Protein AF-A0A968FY82-F1 (afdb_monomer)

Solvent-accessible surface area (backbone atoms only — not comparable to full-atom values): 6146 Å² total; per-residue (Å²): 110,68,41,44,53,54,21,50,54,51,34,65,74,42,62,92,44,69,83,60,37,59,62,32,48,51,52,16,50,50,46,43,50,53,50,51,48,46,44,62,73,48,49,45,55,52,52,51,54,50,52,54,52,50,54,54,50,52,52,53,51,50,51,51,51,55,50,52,52,39,60,76,68,70,51,59,68,67,60,47,48,55,60,58,46,68,81,43,60,76,92,74,58,74,71,71,69,64,62,65,64,65,71,71,75,81,124

Foldseek 3Di:
DVLLVQLVVVLVVPVVPVVRNVVSVVRSVVVVVVVVCCVPPPVVVVVVVVVVVVVVVVLVVVLVVLLVVCVVVVHDVVVNLVVSQVSPPPVPRDPPVVVVVVVVPPD

Structure (mmCIF, N/CA/C/O backbone):
data_AF-A0A968FY82-F1
#
_entry.id   AF-A0A968FY82-F1
#
loop_
_atom_site.group_PDB
_atom_site.id
_atom_site.type_symbol
_atom_site.label_atom_id
_atom_site.label_alt_id
_atom_site.label_comp_id
_atom_site.label_asym_id
_atom_site.label_entity_id
_atom_site.label_seq_id
_atom_site.pdbx_PDB_ins_code
_atom_site.Cartn_x
_atom_site.Cartn_y
_atom_site.Cartn_z
_atom_site.occupancy
_atom_site.B_iso_or_equiv
_atom_site.auth_seq_id
_atom_site.auth_comp_id
_atom_site.auth_asym_id
_atom_site.auth_atom_id
_atom_site.pdbx_PDB_model_num
ATOM 1 N N . MET A 1 1 ? -15.585 0.624 8.545 1.00 78.69 1 MET A N 1
ATOM 2 C CA . MET A 1 1 ? -16.886 1.271 8.828 1.00 78.69 1 MET A CA 1
ATOM 3 C C . MET A 1 1 ? -18.040 0.270 8.962 1.00 78.69 1 MET A C 1
ATOM 5 O O . MET A 1 1 ? -18.951 0.563 9.712 1.00 78.69 1 MET A O 1
ATOM 9 N N . MET A 1 2 ? -18.030 -0.927 8.347 1.00 81.75 2 MET A N 1
ATOM 10 C CA . MET A 1 2 ? -19.131 -1.891 8.588 1.00 81.75 2 MET A CA 1
ATOM 11 C C . MET A 1 2 ? -19.265 -2.353 10.046 1.00 81.75 2 MET A C 1
ATOM 13 O O . MET A 1 2 ? -20.381 -2.489 10.531 1.00 81.75 2 MET A O 1
ATOM 17 N N . GLY A 1 3 ? -18.155 -2.545 10.767 1.00 79.56 3 GLY A N 1
ATOM 18 C CA . GLY A 1 3 ? -18.196 -2.973 12.172 1.00 79.56 3 GLY A CA 1
ATOM 19 C C . GLY A 1 3 ? -18.885 -1.976 13.113 1.00 79.56 3 GLY A C 1
ATOM 20 O O . GLY A 1 3 ? -19.609 -2.388 14.015 1.00 79.56 3 GLY A O 1
ATOM 21 N N . THR A 1 4 ? -18.743 -0.668 12.860 1.00 85.50 4 THR A N 1
ATOM 22 C CA . THR A 1 4 ? -19.443 0.361 13.644 1.00 85.50 4 THR A CA 1
ATOM 23 C C . THR A 1 4 ? -20.937 0.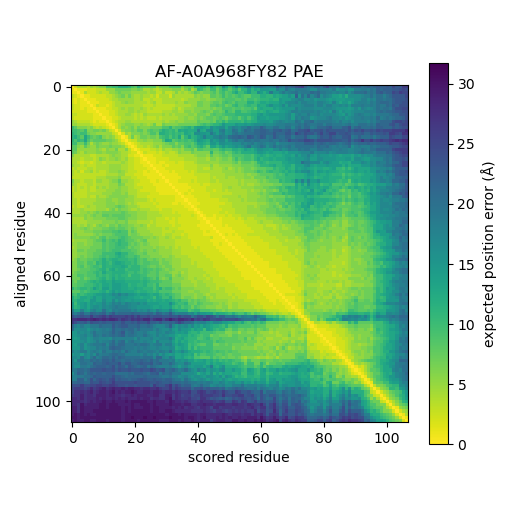362 13.362 1.00 85.50 4 THR A C 1
ATOM 25 O O . THR A 1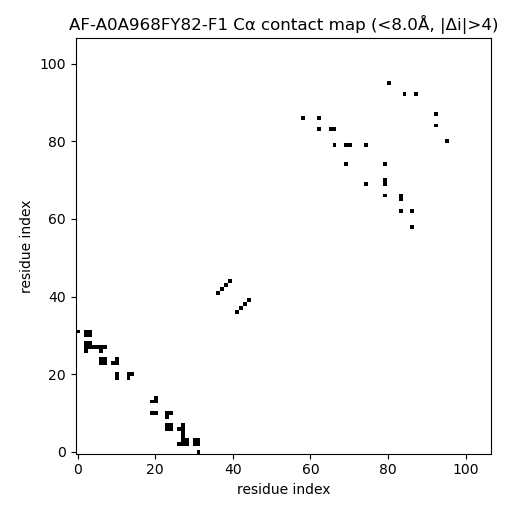 4 ? -21.722 0.478 14.294 1.00 85.50 4 THR A O 1
ATOM 28 N N . LEU A 1 5 ? -21.344 0.169 12.105 1.00 87.44 5 LEU A N 1
ATOM 29 C CA . LEU A 1 5 ? -22.758 0.070 11.741 1.00 87.44 5 LEU A CA 1
ATOM 30 C C . LEU A 1 5 ? -23.422 -1.152 12.385 1.00 87.44 5 LEU A C 1
ATOM 32 O O . LEU A 1 5 ? -24.505 -1.025 12.946 1.00 87.44 5 LEU A O 1
ATOM 36 N N . ILE A 1 6 ? -22.757 -2.310 12.370 1.00 84.19 6 ILE A N 1
ATOM 37 C CA . ILE A 1 6 ? -23.279 -3.542 12.983 1.00 84.19 6 ILE A CA 1
ATOM 38 C C . ILE A 1 6 ? -23.449 -3.368 14.497 1.00 84.19 6 ILE A C 1
ATOM 40 O O . ILE A 1 6 ? -24.511 -3.685 15.030 1.00 84.19 6 ILE A O 1
ATOM 44 N N . GLY A 1 7 ? -22.447 -2.817 15.188 1.00 84.19 7 GLY A N 1
ATOM 45 C CA . GLY A 1 7 ? -22.558 -2.593 16.630 1.00 84.19 7 GLY A CA 1
ATOM 46 C C . GLY A 1 7 ? -23.579 -1.519 17.000 1.00 84.19 7 GLY A C 1
ATOM 47 O O . GLY A 1 7 ? -24.275 -1.686 17.994 1.00 84.19 7 GLY A O 1
ATOM 48 N N . LEU A 1 8 ? -23.752 -0.473 16.183 1.00 85.38 8 LEU A N 1
ATOM 49 C CA . LEU A 1 8 ? -24.824 0.511 16.376 1.00 85.38 8 LEU A CA 1
ATOM 50 C C . LEU A 1 8 ? -26.212 -0.125 16.227 1.00 85.38 8 LEU A C 1
ATOM 52 O O . LEU A 1 8 ? -27.080 0.131 17.055 1.00 85.38 8 LEU A O 1
ATOM 56 N N . ILE A 1 9 ? -26.421 -0.991 15.231 1.00 86.12 9 ILE A N 1
ATOM 57 C CA . ILE A 1 9 ? -27.688 -1.725 15.060 1.00 86.12 9 ILE A CA 1
ATOM 58 C C . ILE A 1 9 ? -27.976 -2.596 16.290 1.00 86.12 9 ILE A C 1
ATOM 60 O O . ILE A 1 9 ? -29.095 -2.605 16.798 1.00 86.12 9 ILE A O 1
ATOM 64 N N . GLN A 1 10 ? -26.962 -3.295 16.800 1.00 80.94 10 GLN A N 1
ATOM 65 C CA . GLN A 1 10 ? -27.086 -4.157 17.976 1.00 80.94 10 GLN A CA 1
ATOM 66 C C . GLN A 1 10 ? -27.377 -3.344 19.249 1.00 80.94 10 GLN A C 1
ATOM 68 O O . GLN A 1 10 ? -28.256 -3.695 20.032 1.00 80.94 10 GLN A O 1
ATOM 73 N N . MET A 1 11 ? -26.724 -2.190 19.395 1.00 83.44 11 MET A N 1
ATOM 74 C CA . MET A 1 11 ? -26.935 -1.260 20.503 1.00 83.44 11 MET A CA 1
ATOM 75 C C . MET A 1 11 ? -28.352 -0.670 20.513 1.00 83.44 11 MET A C 1
ATOM 77 O O . MET A 1 11 ? -28.972 -0.575 21.570 1.00 83.44 11 MET A O 1
ATOM 81 N N . LEU A 1 12 ? -28.889 -0.309 19.341 1.00 84.19 12 LEU A N 1
ATOM 82 C CA . LEU A 1 12 ? -30.262 0.189 19.208 1.00 84.19 12 LEU A CA 1
ATOM 83 C C . LEU A 1 12 ? -31.303 -0.903 19.498 1.00 84.19 12 LEU A C 1
ATOM 85 O O . LEU A 1 12 ? -32.350 -0.608 20.067 1.00 84.19 12 LEU A O 1
ATOM 89 N N . ASN A 1 13 ? -31.008 -2.161 19.162 1.00 81.50 13 ASN A N 1
ATOM 90 C CA . ASN A 1 13 ? -31.911 -3.293 19.385 1.00 81.50 13 ASN A CA 1
ATOM 91 C C . ASN A 1 13 ? -32.006 -3.714 20.867 1.00 81.50 13 ASN A C 1
ATOM 93 O O . ASN A 1 13 ? -33.013 -4.264 21.300 1.00 81.50 13 ASN A O 1
ATOM 97 N N . GLN A 1 14 ? -30.971 -3.445 21.667 1.00 76.69 14 GLN A N 1
ATOM 98 C CA . GLN A 1 14 ? -30.930 -3.771 23.098 1.00 76.69 14 GLN A CA 1
ATOM 99 C C . GLN A 1 14 ? -31.001 -2.537 24.021 1.00 76.69 14 GLN A C 1
ATOM 101 O O . GLN A 1 14 ? -30.674 -2.618 25.206 1.00 76.69 14 GLN A O 1
ATOM 106 N N . MET A 1 15 ? -31.480 -1.394 23.521 1.00 73.62 15 MET A N 1
ATOM 107 C CA . MET A 1 15 ? -31.490 -0.131 24.277 1.00 73.62 15 MET A CA 1
ATOM 108 C C . MET A 1 15 ? -32.262 -0.210 25.609 1.00 73.62 15 MET A C 1
ATOM 110 O O . MET A 1 15 ? -31.969 0.533 26.541 1.00 73.62 15 MET A O 1
ATOM 114 N N . SER A 1 16 ? -33.216 -1.136 25.728 1.00 76.25 16 SER A N 1
ATOM 115 C CA . SER A 1 16 ? -34.000 -1.369 26.946 1.00 76.25 16 SE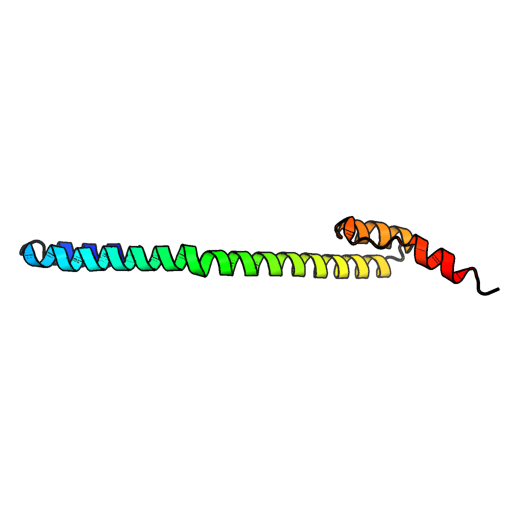R A CA 1
ATOM 116 C C . SER A 1 16 ? -33.185 -1.944 28.112 1.00 76.25 16 SER A C 1
ATOM 118 O O . SER A 1 16 ? -33.642 -1.861 29.248 1.00 76.25 16 SER A O 1
ATOM 120 N N . ASN A 1 17 ? -32.014 -2.542 27.852 1.00 76.94 17 ASN A N 1
ATOM 121 C CA . ASN A 1 17 ? -31.197 -3.215 28.863 1.00 76.94 17 ASN A CA 1
ATOM 122 C C . ASN A 1 17 ? -29.731 -2.725 28.803 1.00 76.94 17 ASN A C 1
ATOM 124 O O . ASN A 1 17 ? -28.920 -3.270 28.045 1.00 76.94 17 ASN A O 1
ATOM 128 N N . PRO A 1 18 ? -29.361 -1.691 29.585 1.00 76.31 18 PRO A N 1
ATOM 129 C CA . PRO A 1 18 ? -28.079 -0.993 29.450 1.00 76.31 18 PRO A CA 1
ATOM 130 C C . PRO A 1 18 ? -26.842 -1.865 29.718 1.00 76.31 18 PRO A C 1
ATOM 132 O O . PRO A 1 18 ? -25.765 -1.559 29.212 1.00 76.31 18 PRO A O 1
ATOM 135 N N . GLU A 1 19 ? -26.977 -2.988 30.430 1.00 81.56 19 GLU A N 1
ATOM 136 C CA . GLU A 1 19 ? -25.875 -3.939 30.661 1.00 81.56 19 GLU A CA 1
ATOM 137 C C . GLU A 1 19 ? -25.329 -4.555 29.360 1.00 81.56 19 GLU A C 1
ATOM 139 O O . GLU A 1 19 ? -24.153 -4.903 29.262 1.00 81.56 19 GLU A O 1
ATOM 144 N N . THR A 1 20 ? -26.164 -4.641 28.323 1.00 76.88 20 THR A N 1
ATOM 145 C CA . THR A 1 20 ? -25.814 -5.264 27.035 1.00 76.88 20 THR A CA 1
ATOM 146 C C . THR A 1 20 ? -25.202 -4.288 26.021 1.00 76.88 20 THR A C 1
ATOM 148 O O . THR A 1 20 ? -24.632 -4.709 25.012 1.00 76.88 20 THR A O 1
ATOM 151 N N . VAL A 1 21 ? -25.235 -2.982 26.312 1.00 81.94 21 VAL A N 1
ATOM 152 C CA . VAL A 1 21 ? -24.701 -1.914 25.448 1.00 81.94 21 VAL A CA 1
ATOM 153 C C . VAL A 1 21 ? -23.170 -1.914 25.425 1.00 81.94 21 VAL A C 1
ATOM 155 O O . VAL A 1 21 ? -22.564 -1.774 24.361 1.00 81.94 21 VAL A O 1
ATOM 158 N N . GLY A 1 22 ? -22.533 -2.118 26.582 1.00 84.44 22 GLY A N 1
ATOM 159 C CA . GLY A 1 22 ? -21.071 -2.132 26.712 1.00 84.44 22 GLY A CA 1
ATOM 160 C C . GLY A 1 22 ? -20.385 -3.183 25.823 1.00 84.44 22 GLY A C 1
ATOM 161 O O . GLY A 1 22 ? -19.495 -2.823 25.045 1.00 84.44 22 GLY A O 1
ATOM 162 N N . PRO A 1 23 ? -20.811 -4.461 25.865 1.00 84.62 23 PRO A N 1
ATOM 163 C CA . PRO A 1 23 ? -20.261 -5.508 25.004 1.00 84.62 23 PRO A CA 1
ATOM 164 C C . PRO A 1 23 ? -20.420 -5.223 23.501 1.00 84.62 23 PRO A C 1
ATOM 166 O O . PRO A 1 23 ? -19.459 -5.381 22.746 1.00 84.62 23 PRO A O 1
ATOM 169 N N . ALA A 1 24 ? -21.592 -4.751 23.056 1.00 82.88 24 ALA A N 1
ATOM 170 C CA . ALA A 1 24 ? -21.846 -4.430 21.646 1.00 82.88 24 ALA A CA 1
ATOM 171 C C . ALA A 1 24 ? -20.952 -3.280 21.144 1.00 82.88 24 ALA A C 1
ATOM 173 O O . ALA A 1 24 ? -20.392 -3.334 20.043 1.00 82.88 24 ALA A O 1
ATOM 174 N N . MET A 1 25 ? -20.755 -2.259 21.980 1.00 85.69 25 MET A N 1
ATOM 175 C CA . MET A 1 25 ? -19.887 -1.128 21.665 1.00 85.69 25 MET A CA 1
ATOM 176 C C . MET A 1 25 ? -18.403 -1.526 21.616 1.00 85.69 25 MET A C 1
ATOM 178 O O . MET A 1 25 ? -17.676 -1.077 20.729 1.00 85.69 25 MET A O 1
ATOM 182 N N . ALA A 1 26 ? -17.948 -2.414 22.504 1.00 87.69 26 ALA A N 1
ATOM 183 C CA . ALA A 1 26 ? -16.572 -2.913 22.492 1.00 87.69 26 ALA A CA 1
ATOM 184 C C . ALA A 1 26 ? -16.228 -3.631 21.173 1.00 87.69 26 ALA A C 1
ATOM 186 O O . ALA A 1 26 ? -15.169 -3.390 20.591 1.00 87.69 26 ALA A O 1
ATOM 187 N N . VAL A 1 27 ? -17.145 -4.451 20.646 1.00 87.12 27 VAL A N 1
ATOM 188 C CA . VAL A 1 27 ? -16.958 -5.149 19.360 1.00 87.12 27 VAL A CA 1
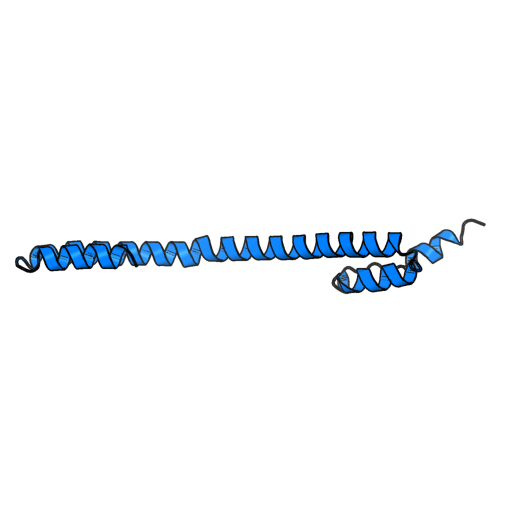ATOM 189 C C . VAL A 1 27 ? -16.882 -4.161 18.186 1.00 87.12 27 VAL A C 1
ATOM 191 O O . VAL A 1 27 ? -16.017 -4.299 17.313 1.00 87.12 27 VAL A O 1
ATOM 194 N N . ALA A 1 28 ? -17.721 -3.122 18.171 1.00 88.50 28 ALA A N 1
ATOM 195 C CA . ALA A 1 28 ? -17.683 -2.070 17.147 1.00 88.50 28 ALA A CA 1
ATOM 196 C C . ALA A 1 28 ? -16.346 -1.310 17.113 1.00 88.50 28 ALA A C 1
ATOM 198 O O . ALA A 1 28 ? -15.809 -1.000 16.042 1.00 88.50 28 ALA A O 1
ATOM 199 N N . LEU A 1 29 ? -15.791 -1.012 18.287 1.00 90.06 29 LEU A N 1
ATOM 200 C CA . LEU A 1 29 ? -14.520 -0.304 18.407 1.00 90.06 29 LEU A CA 1
ATOM 201 C C . LEU A 1 29 ? -13.338 -1.204 18.038 1.00 90.06 29 LEU A C 1
ATOM 203 O O . LEU A 1 29 ? -12.476 -0.778 17.270 1.00 90.06 29 LEU A O 1
ATOM 207 N N . LEU A 1 30 ? -13.326 -2.462 18.488 1.00 92.06 30 LEU A N 1
ATOM 208 C CA . LEU A 1 30 ? -12.272 -3.425 18.150 1.00 92.06 30 LEU A CA 1
ATOM 209 C C . LEU A 1 30 ? -12.212 -3.707 16.649 1.00 92.06 30 LEU A C 1
ATOM 211 O O . LEU A 1 30 ? -11.134 -3.690 16.060 1.00 92.06 30 LEU A O 1
ATOM 215 N N . THR A 1 31 ? -13.359 -3.908 16.002 1.00 91.19 31 THR A N 1
ATOM 216 C CA . THR A 1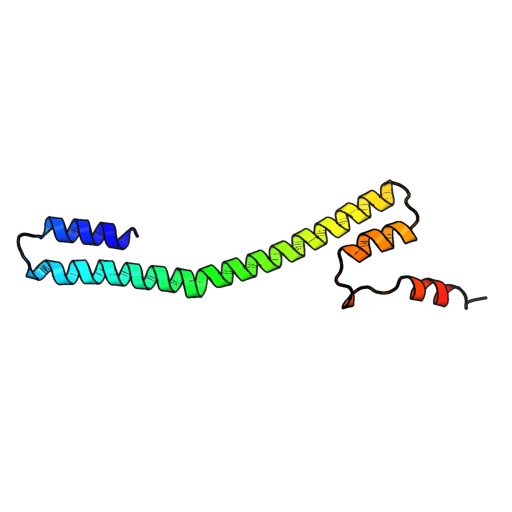 31 ? -13.403 -4.119 14.546 1.00 91.19 31 THR A CA 1
ATOM 217 C C . THR A 1 31 ? -12.869 -2.910 13.770 1.00 91.19 31 THR A C 1
ATOM 219 O O . THR A 1 31 ? -12.193 -3.078 12.754 1.00 91.19 31 THR A O 1
ATOM 222 N N . THR A 1 32 ? -13.098 -1.690 14.263 1.00 90.25 32 THR A N 1
ATOM 223 C CA . THR A 1 32 ? -12.550 -0.461 13.663 1.00 90.25 32 THR A CA 1
ATOM 224 C C . THR A 1 32 ? -11.052 -0.324 13.905 1.00 90.25 32 THR A C 1
ATOM 226 O O . THR A 1 32 ? -10.316 0.013 12.977 1.00 90.25 32 THR A O 1
ATOM 229 N N . PHE A 1 33 ? -10.598 -0.636 15.118 1.00 90.56 33 PHE A N 1
ATOM 230 C CA . PHE A 1 33 ? -9.188 -0.633 15.483 1.00 90.56 33 PHE A CA 1
ATOM 231 C C . PHE A 1 33 ? -8.395 -1.624 14.629 1.00 90.56 33 PHE A C 1
ATOM 233 O O . PHE A 1 33 ? -7.451 -1.221 13.952 1.00 90.56 33 PHE A O 1
ATOM 240 N N . TYR A 1 34 ? -8.822 -2.888 14.564 1.00 92.38 34 TYR A N 1
ATOM 241 C CA . TYR A 1 34 ? -8.155 -3.896 13.739 1.00 92.38 34 TYR A CA 1
ATOM 242 C C . TYR A 1 34 ? -8.195 -3.544 12.250 1.00 92.38 34 TYR A C 1
ATOM 244 O O . TYR A 1 34 ? -7.183 -3.689 11.568 1.00 92.38 34 TYR A O 1
ATOM 252 N N . GLY A 1 35 ? -9.316 -3.023 11.742 1.00 91.69 35 GLY A N 1
ATOM 253 C CA . GLY A 1 35 ? -9.421 -2.603 10.343 1.00 91.69 35 GLY A CA 1
ATOM 254 C C . GLY A 1 35 ? -8.462 -1.464 9.984 1.00 91.69 35 GLY A C 1
ATOM 255 O O . GLY A 1 35 ? -7.747 -1.552 8.986 1.00 91.69 35 GLY A O 1
ATOM 256 N N . MET A 1 36 ? -8.407 -0.412 10.805 1.00 92.62 36 MET A N 1
ATOM 257 C CA . MET A 1 36 ? -7.494 0.716 10.594 1.00 92.62 36 MET A CA 1
ATOM 258 C C . MET A 1 36 ? -6.031 0.286 10.726 1.00 92.62 36 MET A C 1
ATOM 260 O O . MET A 1 36 ? -5.199 0.690 9.913 1.00 92.62 36 MET A O 1
ATOM 264 N N . LEU A 1 37 ? -5.724 -0.556 11.714 1.00 93.94 37 LEU A N 1
ATOM 265 C CA . LEU A 1 37 ? -4.375 -1.050 11.951 1.00 93.94 37 LEU A CA 1
ATOM 266 C C . LEU A 1 37 ? -3.900 -1.886 10.758 1.00 93.94 37 LEU A C 1
ATOM 268 O O . LEU A 1 37 ? -2.869 -1.567 10.177 1.00 93.94 37 LEU A O 1
ATOM 272 N N . LEU A 1 38 ? -4.676 -2.873 10.298 1.00 93.75 38 LEU A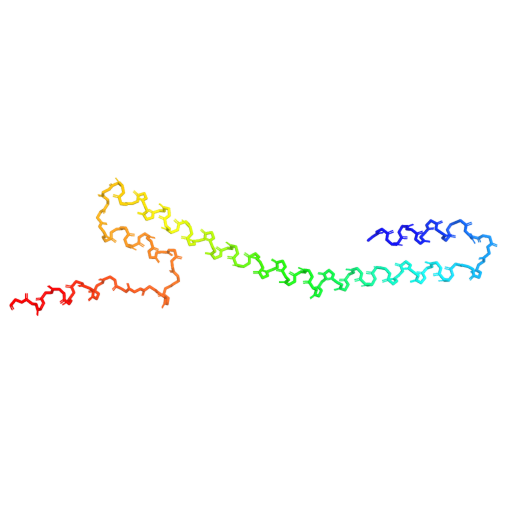 N 1
ATOM 273 C CA . LEU A 1 38 ? -4.309 -3.659 9.113 1.00 93.75 38 LEU A CA 1
ATOM 274 C C . LEU A 1 38 ? -4.195 -2.791 7.849 1.00 93.75 38 LEU A C 1
ATOM 276 O O . LEU A 1 38 ? -3.258 -2.968 7.068 1.00 93.75 38 LEU A O 1
ATOM 280 N N . SER A 1 39 ? -5.114 -1.841 7.650 1.00 93.81 39 SER A N 1
ATOM 281 C CA . SER A 1 39 ? -5.093 -0.926 6.501 1.00 93.81 39 SER A CA 1
ATOM 282 C C . SER A 1 39 ? -3.791 -0.137 6.435 1.00 93.81 39 SER A C 1
ATOM 284 O O . SER A 1 39 ? -3.104 -0.158 5.416 1.00 93.81 39 SER A O 1
ATOM 286 N N . THR A 1 40 ? -3.432 0.539 7.523 1.00 92.19 40 THR A N 1
ATOM 287 C CA . THR A 1 40 ? -2.308 1.479 7.533 1.00 92.19 40 THR A CA 1
ATOM 288 C C . THR A 1 40 ? -0.961 0.769 7.643 1.00 92.19 40 THR A C 1
ATOM 290 O O . THR A 1 40 ? -0.006 1.191 6.994 1.00 92.19 40 THR A O 1
ATOM 293 N N . LEU A 1 41 ? -0.873 -0.314 8.424 1.00 93.25 41 LEU A N 1
ATOM 294 C CA . LEU A 1 41 ? 0.394 -0.994 8.716 1.00 93.25 41 LEU A CA 1
ATOM 295 C C . LEU A 1 41 ? 0.762 -2.078 7.698 1.00 93.25 41 LEU A C 1
ATOM 297 O O . LEU A 1 41 ? 1.948 -2.304 7.480 1.00 93.25 41 LEU A O 1
ATOM 301 N N . LEU A 1 42 ? -0.215 -2.752 7.082 1.00 93.75 42 LEU A N 1
ATOM 302 C CA . LEU A 1 42 ? 0.052 -3.854 6.149 1.00 93.75 42 LEU A CA 1
ATOM 303 C C . LEU A 1 42 ? -0.320 -3.488 4.716 1.00 93.75 42 LEU A C 1
ATOM 305 O O . LEU A 1 42 ? 0.536 -3.504 3.834 1.00 93.75 42 LEU A O 1
ATOM 309 N N . PHE A 1 43 ? -1.578 -3.130 4.464 1.00 94.94 43 PHE A N 1
ATOM 310 C CA . PHE A 1 43 ? -2.047 -2.957 3.088 1.00 94.94 43 PHE A CA 1
ATOM 311 C C . PHE A 1 43 ? -1.449 -1.722 2.410 1.00 94.94 43 PHE A C 1
ATOM 313 O O . PHE A 1 43 ? -1.032 -1.806 1.255 1.00 94.94 43 PHE A O 1
ATOM 320 N N . ASN A 1 44 ? -1.328 -0.603 3.124 1.00 94.25 44 ASN A N 1
ATOM 321 C CA . ASN A 1 44 ? -0.780 0.630 2.564 1.00 94.25 44 ASN A CA 1
ATOM 322 C C . ASN A 1 44 ? 0.695 0.509 2.117 1.00 94.25 44 ASN A C 1
ATOM 324 O O . ASN A 1 44 ? 0.995 0.869 0.975 1.00 94.25 44 ASN A O 1
ATOM 328 N N . PRO A 1 45 ? 1.634 -0.036 2.924 1.00 94.69 45 PRO A N 1
ATOM 329 C CA . PRO A 1 45 ? 3.011 -0.222 2.462 1.00 94.69 45 PRO A CA 1
ATOM 330 C C . PRO A 1 45 ? 3.134 -1.281 1.360 1.00 94.69 45 PRO A C 1
ATOM 332 O O . PRO A 1 45 ? 3.961 -1.116 0.461 1.00 94.69 45 PRO A O 1
ATOM 335 N N . ILE A 1 46 ? 2.306 -2.335 1.371 1.00 96.25 46 ILE A N 1
ATOM 336 C CA . ILE A 1 46 ? 2.275 -3.330 0.286 1.00 96.25 46 ILE A CA 1
ATOM 337 C C . ILE A 1 46 ? 1.840 -2.670 -1.027 1.00 96.25 46 ILE A C 1
ATOM 339 O O . ILE A 1 46 ? 2.523 -2.821 -2.041 1.00 96.25 46 ILE A O 1
ATOM 343 N N . ALA A 1 47 ? 0.760 -1.886 -1.003 1.00 95.69 47 ALA A N 1
ATOM 344 C CA . ALA A 1 47 ? 0.279 -1.145 -2.165 1.00 95.69 47 ALA A CA 1
ATOM 345 C C . ALA A 1 47 ? 1.324 -0.136 -2.668 1.00 95.69 47 ALA A C 1
ATOM 347 O O . ALA A 1 47 ? 1.585 -0.064 -3.870 1.00 95.69 47 ALA A O 1
ATOM 348 N N . GLY A 1 48 ? 1.982 0.590 -1.759 1.00 95.00 48 GLY A N 1
ATOM 349 C CA . GLY A 1 48 ? 3.065 1.515 -2.098 1.00 95.00 48 GLY A CA 1
ATOM 350 C C . GLY A 1 48 ? 4.249 0.814 -2.770 1.00 95.00 48 GLY A C 1
ATOM 351 O O . GLY A 1 48 ? 4.734 1.266 -3.809 1.00 95.00 48 GLY A O 1
ATOM 352 N N . LYS A 1 49 ? 4.679 -0.333 -2.231 1.00 94.44 49 LYS A N 1
ATOM 353 C CA . LYS A 1 49 ? 5.769 -1.132 -2.806 1.00 94.44 49 LYS A CA 1
ATOM 354 C C . LYS A 1 49 ? 5.403 -1.666 -4.185 1.00 94.44 49 LYS A C 1
ATOM 356 O O . LYS A 1 49 ? 6.232 -1.597 -5.088 1.00 94.44 49 LYS A O 1
ATOM 361 N N . LEU A 1 50 ? 4.183 -2.169 -4.360 1.00 95.88 50 LEU A N 1
ATOM 362 C CA . LEU A 1 50 ? 3.718 -2.676 -5.648 1.00 95.88 50 LEU A CA 1
ATOM 363 C C . LEU A 1 50 ? 3.663 -1.554 -6.688 1.00 95.88 50 LEU A C 1
ATOM 365 O O . LEU A 1 50 ? 4.237 -1.695 -7.761 1.00 95.88 50 LEU A O 1
ATOM 369 N N . ARG A 1 51 ? 3.102 -0.395 -6.328 1.00 95.94 51 ARG A N 1
ATOM 370 C CA . ARG A 1 51 ? 3.051 0.783 -7.202 1.00 95.94 51 ARG A CA 1
ATOM 371 C C . ARG A 1 51 ? 4.440 1.255 -7.631 1.00 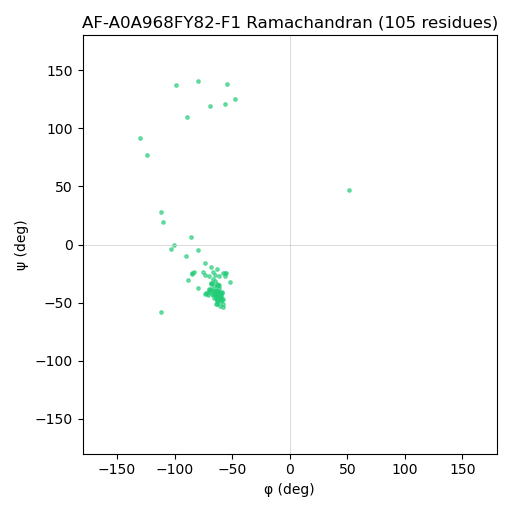95.94 51 ARG A C 1
ATOM 373 O O . ARG A 1 51 ? 4.630 1.589 -8.795 1.00 95.94 51 ARG A O 1
ATOM 380 N N . ALA A 1 52 ? 5.415 1.251 -6.721 1.00 94.69 52 AL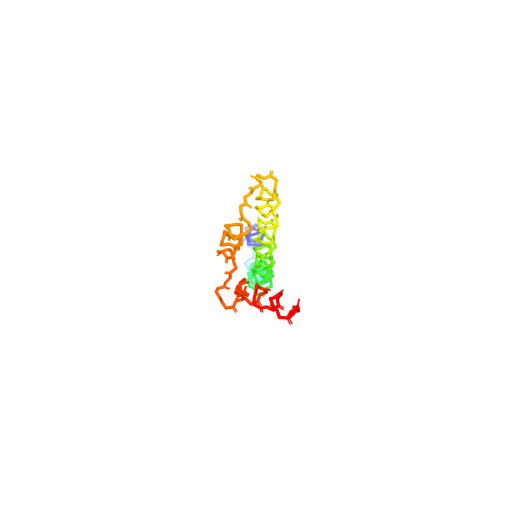A A N 1
ATOM 381 C CA . ALA A 1 52 ? 6.795 1.598 -7.055 1.00 94.69 52 ALA A CA 1
ATOM 382 C C . ALA A 1 52 ? 7.413 0.614 -8.064 1.00 94.69 52 ALA A C 1
ATOM 384 O O . ALA A 1 52 ? 8.105 1.039 -8.986 1.00 94.69 52 ALA A O 1
ATOM 385 N N . ARG A 1 53 ? 7.145 -0.693 -7.924 1.00 94.44 53 ARG A N 1
ATOM 386 C CA . ARG A 1 53 ? 7.599 -1.711 -8.888 1.00 94.44 53 ARG A CA 1
ATOM 387 C C . ARG A 1 53 ? 6.935 -1.531 -10.249 1.00 94.44 53 ARG A C 1
ATOM 389 O O . ARG A 1 53 ? 7.643 -1.498 -11.248 1.00 94.44 53 ARG A O 1
ATOM 396 N N . THR A 1 54 ? 5.620 -1.329 -10.273 1.00 96.25 54 THR A N 1
ATOM 397 C CA . THR A 1 54 ? 4.867 -1.078 -11.507 1.00 96.25 54 THR A CA 1
ATOM 398 C C . THR A 1 54 ? 5.382 0.155 -12.240 1.00 96.25 54 THR A C 1
ATOM 400 O O . THR A 1 54 ? 5.542 0.116 -13.450 1.00 96.25 54 THR A O 1
ATOM 403 N N . LEU A 1 55 ? 5.702 1.240 -11.530 1.00 95.06 55 LEU A N 1
ATOM 404 C CA . LEU A 1 55 ? 6.230 2.450 -12.162 1.00 95.06 55 LEU A CA 1
ATOM 405 C C . LEU A 1 55 ? 7.578 2.197 -12.855 1.00 95.06 55 LEU A C 1
ATOM 407 O O . LEU A 1 55 ? 7.790 2.670 -13.967 1.00 95.06 55 LEU A O 1
ATOM 411 N N . LEU A 1 56 ? 8.471 1.420 -12.233 1.00 92.25 56 LEU A N 1
ATOM 412 C CA . LEU A 1 56 ? 9.741 1.036 -12.859 1.00 92.25 56 LEU A CA 1
ATOM 413 C C . LEU A 1 56 ? 9.532 0.156 -14.097 1.00 92.25 56 LEU A C 1
ATOM 415 O O . LEU A 1 56 ? 10.232 0.322 -15.093 1.00 92.25 56 LEU A O 1
ATOM 419 N N . GLU A 1 57 ? 8.573 -0.764 -14.040 1.00 93.56 57 GLU A N 1
ATOM 420 C CA . GLU A 1 57 ? 8.240 -1.646 -15.158 1.00 93.56 57 GLU A CA 1
ATOM 421 C C . GLU A 1 57 ? 7.640 -0.876 -16.339 1.00 93.56 57 GLU A C 1
ATOM 423 O O . GLU A 1 57 ? 8.076 -1.065 -17.471 1.00 93.56 57 GLU A O 1
ATOM 428 N N . VAL A 1 58 ? 6.726 0.062 -16.076 1.00 95.44 58 VAL A N 1
ATOM 429 C CA . VAL A 1 58 ? 6.148 0.942 -17.103 1.00 95.44 58 VAL A CA 1
ATOM 430 C C . VAL A 1 58 ? 7.239 1.744 -17.812 1.00 95.44 58 VAL A C 1
ATOM 432 O O . VAL A 1 58 ? 7.282 1.732 -19.038 1.00 95.44 58 VAL A O 1
ATOM 435 N N . ILE A 1 59 ? 8.168 2.358 -17.069 1.00 91.19 59 ILE A N 1
ATOM 436 C CA . ILE A 1 59 ? 9.297 3.094 -17.665 1.00 91.19 59 ILE A CA 1
ATOM 437 C C . ILE A 1 59 ? 10.166 2.161 -18.517 1.00 91.19 59 ILE A C 1
ATOM 439 O O . ILE A 1 59 ? 10.583 2.526 -19.613 1.00 91.19 59 ILE A O 1
ATOM 443 N N . SER A 1 60 ? 10.439 0.943 -18.041 1.00 90.44 60 SER A N 1
ATOM 444 C CA . SER A 1 60 ? 11.222 -0.036 -18.802 1.00 90.44 60 SER A CA 1
ATOM 445 C C . SER A 1 60 ? 10.547 -0.404 -20.126 1.00 90.44 60 SER A C 1
ATOM 447 O O . SER A 1 60 ? 11.223 -0.507 -21.148 1.00 90.44 60 SER A O 1
ATOM 449 N N . LEU A 1 61 ? 9.229 -0.604 -20.120 1.00 93.12 61 LEU A N 1
ATOM 450 C CA . LEU A 1 61 ? 8.457 -0.906 -21.324 1.00 93.12 61 LEU A CA 1
ATOM 451 C C . LEU A 1 61 ? 8.400 0.293 -22.277 1.00 93.12 61 LEU A C 1
ATOM 453 O O . LEU A 1 61 ? 8.538 0.109 -23.483 1.00 93.12 61 LEU A O 1
ATOM 457 N N . GLU A 1 62 ? 8.270 1.511 -21.750 1.00 91.56 62 GLU A N 1
ATOM 458 C CA . GLU A 1 62 ? 8.262 2.751 -22.535 1.00 91.56 62 GLU A CA 1
ATOM 459 C C . GLU A 1 62 ? 9.596 2.970 -23.266 1.00 91.56 62 GLU A C 1
ATOM 461 O O . GLU A 1 62 ? 9.609 3.252 -24.462 1.00 91.56 62 GLU A O 1
ATOM 466 N N . ILE A 1 63 ? 10.725 2.725 -22.589 1.00 88.69 63 ILE A N 1
ATOM 467 C CA . ILE A 1 63 ? 12.069 2.752 -23.189 1.00 88.69 63 ILE A CA 1
ATOM 468 C C . ILE A 1 63 ? 12.166 1.747 -24.346 1.00 88.69 63 ILE A C 1
ATOM 470 O O . ILE A 1 63 ? 12.651 2.090 -25.423 1.00 88.69 63 ILE A O 1
ATOM 474 N N . VAL A 1 64 ? 11.709 0.506 -24.151 1.00 89.44 64 VAL A N 1
ATOM 475 C CA . VAL A 1 64 ? 11.752 -0.526 -25.204 1.00 89.44 64 VAL A CA 1
ATOM 476 C C . VAL A 1 64 ? 10.865 -0.142 -26.389 1.00 89.44 64 VAL A C 1
ATOM 478 O O . VAL A 1 64 ? 11.283 -0.295 -27.537 1.00 89.44 64 VAL A O 1
ATOM 481 N N . PHE A 1 65 ? 9.673 0.387 -26.124 1.00 90.06 65 PHE A N 1
ATOM 482 C CA . PHE A 1 65 ? 8.721 0.805 -27.148 1.00 90.06 65 PHE A CA 1
ATOM 483 C C . PHE A 1 65 ? 9.260 1.960 -28.004 1.00 90.06 65 PHE A C 1
ATOM 485 O O . PHE A 1 65 ? 9.319 1.846 -29.229 1.00 90.06 65 PHE A O 1
ATOM 492 N N . GLU A 1 66 ? 9.741 3.035 -27.374 1.00 86.88 66 GLU A N 1
ATOM 493 C CA . GLU A 1 66 ? 10.354 4.169 -28.076 1.00 86.88 66 GLU A CA 1
ATOM 494 C C . GLU A 1 66 ? 11.626 3.758 -28.827 1.00 86.88 66 GLU A C 1
ATOM 496 O O . GLU A 1 66 ? 11.879 4.237 -29.935 1.00 86.88 66 GLU A O 1
ATOM 501 N N . GLY A 1 67 ? 12.415 2.836 -28.268 1.00 86.06 67 GLY A N 1
ATOM 502 C CA . GLY A 1 67 ? 13.581 2.271 -28.943 1.00 86.06 67 GLY A CA 1
ATOM 503 C C . GLY A 1 67 ? 13.214 1.492 -30.204 1.00 86.06 67 GLY A C 1
ATOM 504 O O . GLY A 1 67 ? 13.839 1.693 -31.243 1.00 86.06 67 GLY A O 1
ATOM 505 N N . ALA A 1 68 ? 12.171 0.661 -30.149 1.00 87.69 68 ALA A N 1
ATOM 506 C CA . ALA A 1 68 ? 11.686 -0.087 -31.306 1.00 87.69 68 ALA A CA 1
ATOM 507 C C . ALA A 1 68 ? 11.178 0.844 -32.421 1.00 87.69 68 ALA A C 1
ATOM 509 O O . ALA A 1 68 ? 11.558 0.673 -33.579 1.00 87.69 68 ALA A O 1
ATOM 510 N N . ILE A 1 69 ? 10.390 1.872 -32.077 1.00 87.19 69 ILE A N 1
ATOM 511 C CA . ILE A 1 69 ? 9.928 2.888 -33.040 1.00 87.19 69 ILE A CA 1
ATOM 512 C C . ILE A 1 69 ? 11.113 3.626 -33.666 1.00 87.19 69 ILE A C 1
ATOM 514 O O . ILE A 1 69 ? 11.154 3.822 -34.879 1.00 87.19 69 ILE A O 1
ATOM 518 N N . SER A 1 70 ? 12.095 4.007 -32.851 1.00 83.44 70 SER A N 1
ATOM 519 C CA . SER A 1 70 ? 13.255 4.769 -33.313 1.00 83.44 70 SER A CA 1
ATOM 520 C C . SER A 1 70 ? 14.130 3.990 -34.302 1.00 83.44 70 SER A C 1
ATOM 522 O O . SER A 1 70 ? 14.709 4.604 -35.195 1.00 83.44 70 SER A O 1
ATOM 524 N N . ILE A 1 71 ? 14.197 2.658 -34.172 1.00 83.12 71 ILE A N 1
ATOM 525 C CA . ILE A 1 71 ? 14.875 1.766 -35.128 1.00 83.12 71 ILE A CA 1
ATOM 526 C C . ILE A 1 71 ? 14.085 1.671 -36.440 1.00 83.12 71 ILE A C 1
ATOM 528 O O . ILE A 1 71 ? 14.674 1.742 -37.512 1.00 83.12 71 ILE A O 1
ATOM 532 N N . LEU A 1 72 ? 12.756 1.534 -36.368 1.00 82.31 72 LEU A N 1
ATOM 533 C CA . LEU A 1 72 ? 11.898 1.420 -37.557 1.00 82.31 72 LEU A CA 1
ATOM 534 C C . LEU A 1 72 ? 11.866 2.699 -38.403 1.00 82.31 72 LEU A C 1
ATOM 536 O O . LEU A 1 72 ? 11.680 2.626 -39.613 1.00 82.31 72 LEU A O 1
ATOM 540 N N . GLN A 1 73 ? 12.032 3.862 -37.772 1.00 83.25 73 GLN A N 1
ATOM 541 C CA . GLN A 1 73 ? 12.036 5.168 -38.439 1.00 83.25 73 GLN A CA 1
ATOM 542 C C . GLN A 1 73 ? 13.408 5.579 -39.005 1.00 83.25 73 GLN A C 1
ATOM 544 O O . GLN A 1 73 ? 13.541 6.705 -39.472 1.00 83.25 73 GLN A O 1
ATOM 549 N N . ASP A 1 74 ? 14.409 4.693 -38.958 1.00 64.56 74 ASP A N 1
ATOM 550 C CA . ASP A 1 74 ? 15.774 4.918 -39.460 1.00 64.56 74 ASP A CA 1
ATOM 551 C C . ASP A 1 74 ? 16.414 6.222 -38.937 1.00 64.56 74 ASP A C 1
ATOM 553 O O . ASP A 1 74 ? 16.978 7.039 -39.667 1.00 64.56 74 ASP A O 1
ATOM 557 N N . ASN A 1 75 ? 16.292 6.449 -37.624 1.00 65.75 75 ASN A N 1
ATOM 558 C CA . ASN A 1 75 ? 16.920 7.590 -36.965 1.00 65.75 75 ASN A CA 1
ATOM 559 C C . ASN A 1 75 ? 18.408 7.318 -36.697 1.00 65.75 75 ASN A C 1
ATOM 561 O O . ASN A 1 75 ? 18.781 6.232 -36.249 1.00 65.75 75 ASN A O 1
ATOM 565 N N . ASN A 1 76 ? 19.258 8.340 -36.889 1.00 76.44 76 ASN A N 1
ATOM 566 C CA . ASN A 1 76 ? 20.688 8.275 -36.564 1.00 76.44 76 ASN A CA 1
ATOM 567 C C . ASN A 1 76 ? 20.878 7.687 -35.147 1.00 76.44 76 ASN A C 1
ATOM 569 O O . ASN A 1 76 ? 20.309 8.234 -34.195 1.00 76.44 76 ASN A O 1
ATOM 573 N N . PRO A 1 77 ? 21.682 6.617 -34.974 1.00 72.81 77 PRO A N 1
ATOM 574 C CA . PRO A 1 77 ? 21.832 5.910 -33.700 1.00 72.81 77 PRO A CA 1
ATOM 575 C C . PRO A 1 77 ? 22.258 6.817 -32.538 1.00 72.81 77 PRO A C 1
ATOM 577 O O . PRO A 1 77 ? 21.953 6.516 -31.384 1.00 72.81 77 PRO A O 1
ATOM 580 N N . LEU A 1 78 ? 22.917 7.945 -32.824 1.00 75.00 78 LEU A N 1
ATOM 581 C CA . LEU A 1 78 ? 23.252 8.956 -31.824 1.00 75.00 78 LEU A CA 1
ATOM 582 C C . LEU A 1 78 ? 22.003 9.662 -31.268 1.00 75.00 78 LEU A C 1
ATOM 584 O O . LEU A 1 78 ? 21.881 9.842 -30.060 1.00 75.00 78 LEU A O 1
ATOM 588 N N . MET A 1 79 ? 21.054 10.007 -32.138 1.00 74.62 79 MET A N 1
ATOM 589 C CA . MET A 1 79 ? 19.812 10.696 -31.774 1.00 74.62 79 MET A CA 1
ATOM 590 C C . MET A 1 79 ? 18.873 9.770 -30.992 1.00 74.62 79 MET A C 1
ATOM 592 O O . MET A 1 79 ? 18.257 10.173 -30.006 1.00 74.62 79 MET A O 1
ATOM 596 N N . VAL A 1 80 ? 18.828 8.496 -31.393 1.00 79.12 80 VAL A N 1
ATOM 597 C CA . VAL A 1 80 ? 18.127 7.429 -30.667 1.00 79.12 80 VAL A CA 1
ATOM 598 C C . VAL A 1 80 ? 18.711 7.288 -29.259 1.00 79.12 80 VAL A C 1
ATOM 600 O O . VAL A 1 80 ? 17.976 7.335 -28.273 1.00 79.12 80 VAL A O 1
ATOM 603 N N . TYR A 1 81 ? 20.041 7.214 -29.141 1.00 77.06 81 TYR A N 1
ATOM 604 C CA . TYR A 1 81 ? 20.718 7.136 -27.850 1.00 77.06 81 TYR A CA 1
ATOM 605 C C . TYR A 1 81 ? 20.422 8.346 -26.952 1.00 77.06 81 TYR A C 1
ATOM 607 O O . TYR A 1 81 ? 20.105 8.153 -25.779 1.00 77.06 81 TYR A O 1
ATOM 615 N N . GLU A 1 82 ? 20.472 9.577 -27.467 1.00 77.25 82 GLU A N 1
ATOM 616 C CA . GLU A 1 82 ? 20.148 10.768 -26.672 1.00 77.25 82 GLU A CA 1
ATOM 617 C C . GLU A 1 82 ? 18.709 10.727 -26.144 1.00 77.25 82 GLU A C 1
ATOM 619 O O . GLU A 1 82 ? 18.495 10.909 -24.940 1.00 77.25 82 GLU A O 1
ATOM 624 N N . LYS A 1 83 ? 17.739 10.379 -27.000 1.00 77.69 83 LYS A N 1
ATOM 625 C CA . LYS A 1 83 ? 16.322 10.290 -26.628 1.00 77.69 83 LYS A CA 1
ATOM 626 C C . LYS A 1 83 ? 16.079 9.222 -25.557 1.00 77.69 83 LYS A C 1
ATOM 628 O O . LYS A 1 83 ? 15.510 9.535 -24.515 1.00 77.69 83 LYS A O 1
ATOM 633 N N . LEU A 1 84 ? 16.588 8.003 -25.739 1.00 79.44 84 LEU A N 1
ATOM 634 C CA . LEU A 1 84 ? 16.486 6.914 -24.752 1.00 79.44 84 LEU A CA 1
ATOM 635 C C . LEU A 1 84 ? 17.259 7.204 -23.459 1.00 79.44 84 LEU A C 1
ATOM 637 O O . LEU A 1 84 ? 16.806 6.853 -22.369 1.00 79.44 84 LEU A O 1
ATOM 641 N N . SER A 1 85 ? 18.411 7.876 -23.547 1.00 77.50 85 SER A N 1
ATOM 642 C CA . SER A 1 85 ? 19.207 8.225 -22.368 1.00 77.50 85 SER A CA 1
ATOM 643 C C . SER A 1 85 ? 18.479 9.204 -21.445 1.00 77.50 85 SER A C 1
ATOM 645 O O . SER A 1 85 ? 18.719 9.184 -20.236 1.00 77.50 85 SER A O 1
ATOM 647 N N . SER A 1 86 ? 17.554 10.013 -21.976 1.00 79.75 86 SER A N 1
ATOM 648 C CA . SER A 1 86 ? 16.762 10.966 -21.193 1.00 79.75 86 SER A CA 1
ATOM 649 C C . SER A 1 86 ? 15.849 10.284 -20.161 1.00 79.75 86 SER A C 1
ATOM 651 O O . SER A 1 86 ? 15.743 10.786 -19.041 1.00 79.75 86 SER A O 1
ATOM 653 N N . TYR A 1 87 ? 15.324 9.092 -20.473 1.00 76.62 87 TYR A N 1
ATOM 654 C CA . TYR A 1 87 ? 14.475 8.279 -19.589 1.00 76.62 87 TYR A CA 1
ATOM 655 C C . TYR A 1 87 ? 15.246 7.607 -18.439 1.00 76.62 87 TYR A C 1
ATOM 657 O O . TYR A 1 87 ? 14.649 7.158 -17.460 1.00 76.62 87 TYR A O 1
ATOM 665 N N . ILE A 1 88 ? 16.580 7.541 -18.525 1.00 81.31 88 ILE A N 1
ATOM 666 C CA . ILE A 1 88 ? 17.439 6.920 -17.509 1.00 81.31 88 ILE A CA 1
ATOM 667 C C . ILE A 1 88 ? 18.031 8.011 -16.597 1.00 81.31 88 ILE A C 1
ATOM 669 O O . ILE A 1 88 ? 18.505 9.039 -17.097 1.00 81.31 88 ILE A O 1
ATOM 673 N N . PRO A 1 89 ? 18.083 7.805 -15.265 1.00 75.94 89 PRO A N 1
ATOM 674 C CA . PRO A 1 89 ? 18.755 8.719 -14.346 1.00 75.94 89 PRO A CA 1
ATOM 675 C C . PRO A 1 89 ? 20.215 8.965 -14.745 1.00 75.94 89 PRO A C 1
ATOM 677 O O . PRO A 1 89 ? 20.942 8.024 -15.062 1.00 75.94 89 PRO A O 1
ATOM 680 N N . ALA A 1 90 ? 20.679 10.215 -14.652 1.00 69.00 90 ALA A N 1
ATOM 681 C CA . ALA A 1 90 ? 22.006 10.632 -15.124 1.00 69.00 90 ALA A CA 1
ATOM 682 C C . ALA A 1 90 ? 23.173 9.775 -14.590 1.00 69.00 90 ALA A C 1
ATOM 684 O O . ALA A 1 90 ? 24.134 9.535 -15.311 1.00 69.00 90 ALA A O 1
ATOM 685 N N . LYS A 1 91 ? 23.059 9.248 -13.362 1.00 72.50 91 LYS A N 1
ATOM 686 C CA . LYS A 1 91 ? 24.067 8.370 -12.739 1.00 72.50 91 LYS A CA 1
ATOM 687 C C . LYS A 1 91 ? 24.238 7.006 -13.420 1.00 72.50 91 LYS A C 1
ATOM 689 O O . LYS A 1 91 ? 25.277 6.384 -13.244 1.00 72.50 91 LYS A O 1
ATOM 694 N N . LEU A 1 92 ? 23.230 6.526 -14.147 1.00 72.81 92 LEU A N 1
ATOM 695 C CA . LEU A 1 92 ? 23.237 5.219 -14.815 1.00 72.81 92 LEU A CA 1
ATOM 696 C C . LEU A 1 92 ? 23.472 5.331 -16.329 1.00 72.81 92 LEU A C 1
ATOM 698 O O . LEU A 1 92 ? 23.579 4.309 -17.009 1.00 72.81 92 LEU A O 1
ATOM 702 N N . ARG A 1 93 ? 23.564 6.553 -16.872 1.00 73.94 93 ARG A N 1
ATOM 703 C CA . ARG A 1 93 ? 23.832 6.781 -18.297 1.00 73.94 93 ARG A CA 1
ATOM 704 C C . ARG A 1 93 ? 25.268 6.362 -18.616 1.00 73.94 93 ARG A C 1
ATOM 706 O O . ARG A 1 93 ? 26.214 6.922 -18.069 1.00 73.94 93 ARG A O 1
ATOM 713 N N . ARG A 1 94 ? 25.443 5.384 -19.510 1.00 70.94 94 ARG A N 1
ATOM 714 C CA . ARG A 1 94 ? 26.767 4.989 -20.019 1.00 70.94 94 ARG A CA 1
ATOM 715 C C . ARG A 1 94 ? 27.106 5.816 -21.255 1.00 70.94 94 ARG A C 1
ATOM 717 O O . ARG A 1 94 ? 26.491 5.557 -22.281 1.00 70.94 94 ARG A O 1
ATOM 724 N N . PRO A 1 95 ? 28.068 6.751 -21.212 1.00 65.12 95 PRO A N 1
ATOM 725 C CA . PRO A 1 95 ? 28.348 7.622 -22.349 1.00 65.12 95 PRO A CA 1
ATOM 726 C C . PRO A 1 95 ? 28.674 6.806 -23.608 1.00 65.12 95 PRO A C 1
ATOM 728 O O . PRO A 1 95 ? 29.632 6.032 -23.631 1.00 65.12 95 PRO A O 1
ATOM 731 N N . MET A 1 96 ? 27.887 7.000 -24.674 1.00 62.22 96 MET A N 1
ATOM 732 C CA . MET A 1 96 ? 28.047 6.309 -25.964 1.00 62.22 96 MET A CA 1
ATOM 733 C C . MET A 1 96 ? 29.451 6.506 -26.569 1.00 62.22 96 MET A C 1
ATOM 735 O O . MET A 1 96 ? 29.952 5.636 -27.283 1.00 62.22 96 MET A O 1
ATOM 739 N N . GLN A 1 97 ? 30.132 7.598 -26.201 1.00 57.88 97 GLN A N 1
ATOM 740 C CA . GLN A 1 97 ? 31.496 7.929 -26.624 1.00 57.88 97 GLN A CA 1
ATOM 741 C C . GLN A 1 97 ? 32.536 6.836 -26.313 1.00 57.88 97 GLN A C 1
ATOM 743 O O . GLN A 1 97 ? 33.505 6.707 -27.057 1.00 57.88 97 GLN A O 1
ATOM 748 N N . GLN A 1 98 ? 32.340 5.996 -25.288 1.00 53.88 98 GLN A N 1
ATOM 749 C CA . GLN A 1 98 ? 33.336 4.976 -24.929 1.00 53.88 98 GLN A CA 1
ATOM 750 C C . GLN A 1 98 ? 33.452 3.826 -25.943 1.00 53.88 98 GLN A C 1
ATOM 752 O O . GLN A 1 98 ? 34.529 3.256 -26.071 1.00 53.88 98 GLN A O 1
ATOM 757 N N . ARG A 1 99 ? 32.404 3.496 -26.713 1.00 51.47 99 ARG A N 1
ATOM 758 C CA . ARG A 1 99 ? 32.476 2.398 -27.703 1.00 51.47 99 ARG A CA 1
ATOM 759 C C . ARG A 1 99 ? 33.054 2.816 -29.055 1.00 51.47 99 ARG A C 1
ATOM 761 O O . ARG A 1 99 ? 33.646 1.981 -29.733 1.00 51.47 99 ARG A O 1
ATOM 768 N N . MET A 1 100 ? 32.953 4.094 -29.425 1.00 54.25 100 MET A N 1
ATOM 769 C CA . MET A 1 100 ? 33.549 4.602 -30.669 1.00 54.25 100 MET A CA 1
ATOM 770 C C . MET A 1 100 ? 35.077 4.768 -30.574 1.00 54.25 100 MET A C 1
ATOM 772 O O . MET A 1 100 ? 35.756 4.700 -31.594 1.00 54.25 100 MET A O 1
ATOM 776 N N . MET A 1 101 ? 35.637 4.924 -29.366 1.00 51.44 101 MET A N 1
ATOM 777 C CA . MET A 1 101 ? 37.092 5.028 -29.162 1.00 51.44 101 MET A CA 1
ATOM 778 C C . MET A 1 101 ? 37.807 3.668 -29.103 1.00 51.44 101 MET A C 1
ATOM 780 O O . MET A 1 101 ? 38.989 3.592 -29.4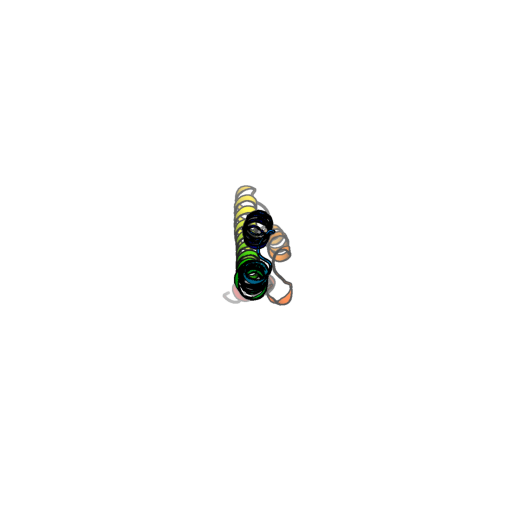18 1.00 51.44 101 MET A O 1
ATOM 784 N N . THR A 1 102 ? 37.112 2.580 -28.751 1.00 58.34 102 THR A N 1
ATOM 785 C CA . THR A 1 102 ? 37.711 1.229 -28.690 1.00 58.34 102 THR A CA 1
ATOM 786 C C . THR A 1 102 ? 37.716 0.514 -30.046 1.00 58.34 102 THR A C 1
ATOM 788 O O . THR A 1 102 ? 38.576 -0.322 -30.290 1.00 58.34 102 THR A O 1
ATOM 791 N N . GLY A 1 103 ? 36.807 0.868 -30.962 1.00 54.38 103 GLY A N 1
ATOM 792 C CA . GLY A 1 103 ? 36.748 0.289 -32.313 1.00 54.38 103 GLY A CA 1
ATOM 793 C C . GLY A 1 103 ? 37.753 0.868 -33.319 1.00 54.38 103 GLY A C 1
ATOM 794 O O . GLY A 1 103 ? 37.812 0.388 -34.444 1.00 54.38 103 GLY A O 1
ATOM 795 N N . ARG A 1 104 ? 38.530 1.895 -32.942 1.00 55.56 104 ARG A N 1
ATOM 796 C CA . ARG A 1 104 ? 39.497 2.570 -33.831 1.00 55.56 104 ARG A CA 1
ATOM 797 C C . ARG A 1 104 ? 40.953 2.131 -33.624 1.00 55.56 104 ARG A C 1
ATOM 799 O O . ARG A 1 104 ? 41.820 2.641 -34.318 1.00 55.56 104 ARG A O 1
ATOM 806 N N . ASN A 1 105 ? 41.219 1.215 -32.685 1.00 48.78 105 ASN A N 1
ATOM 807 C CA . ASN A 1 105 ? 42.576 0.766 -32.331 1.00 48.78 105 ASN A CA 1
ATOM 808 C C . ASN A 1 105 ? 42.867 -0.696 -32.727 1.00 48.78 105 ASN A C 1
ATOM 810 O O . ASN A 1 105 ? 43.644 -1.387 -32.076 1.00 48.78 105 ASN A O 1
ATOM 814 N N . ILE A 1 106 ? 42.196 -1.172 -33.775 1.00 53.62 106 ILE A N 1
ATOM 815 C CA . ILE A 1 106 ? 42.527 -2.405 -34.495 1.00 53.62 106 ILE A CA 1
ATOM 816 C C . ILE A 1 106 ? 42.710 -2.030 -35.967 1.00 53.62 106 ILE A C 1
ATOM 818 O O . ILE A 1 106 ? 41.805 -2.179 -36.783 1.00 53.62 106 ILE A O 1
ATOM 822 N N . GLY A 1 107 ? 43.872 -1.446 -36.248 1.00 43.59 107 GLY A N 1
ATOM 823 C CA . GLY A 1 107 ? 44.401 -1.097 -37.562 1.00 43.59 107 GLY A CA 1
ATOM 824 C C . GLY A 1 107 ? 45.910 -0.996 -37.450 1.00 43.59 107 GLY A C 1
ATOM 825 O O . GLY A 1 107 ? 46.350 -0.243 -36.554 1.00 43.59 107 GLY A O 1
#

Mean predicted aligned error: 11.24 Å

Nearest PDB structures (foldseek):
  8brd-assembly1_B  TM=6.541E-01  e=4.245E-04  Vibrio alginolyticus
  8zyv-assembly1_E  TM=6.174E-01  e=4.523E-04  Vibrio alginolyticus
  6ykm-assembly1_D  TM=6.858E-01  e=2.022E-01  Campylobacter jejuni subsp. jejuni 81-176

Secondary structure (DSSP, 8-state):
-HHHHHHHHHHHHTTT-GGGHHHHHHHHHHHHHHHHHHIIIIIHHHHHHHHHHHHHHHHHHHHHHHHHHHHHTT--HHHHHHHHHHTS-GGG---THHHHHHTTS--

Radius of gyration: 30.08 Å; Cα contacts (8 Å, |Δi|>4): 44; chains: 1; bounding box: 78×16×70 Å

Sequence (107 aa):
MMGTLIGLIQMLNQMSNPETVGPAMAVALLTTFYGMLLSTLLFNPIAGKLRARTLLEVISLEIVFEGAISILQDNNPLMVYEKLSSYIPAKLRRPMQQRMMTGRNIG

pLDDT: mean 81.4, std 12.54, range [43.59, 96.25]